Protein AF-A0A4Q2FPY4-F1 (afdb_monomer)

Secondary structure (DSSP, 8-state):
-----HHHHHHHHHHHHHHHTT-HHHHHHHHHHHHHHHHHHHHHTT---TT--SSS---HHHHS----SHHHHHHHHHHHHHHHHHHHHHS-HHHHHHHHHHHTT---HHHHHHHHT--HHHHHHHH--

Foldseek 3Di:
DDDDDPVVVVLVVQLVVCVVVVVVVSNVCSVCVVVVVVVVVCVVVVHDDQQDDDPPDGGVVVVDDDLPDPVSVVVVVVVVVVVVVCCVVPPDPLLNVVVCCCPVVVDDPVVSCVVVVDDPVVVVVSPPD

Structure (mmCIF, N/CA/C/O backbone):
data_AF-A0A4Q2FPY4-F1
#
_entry.id   AF-A0A4Q2FPY4-F1
#
loop_
_atom_site.group_PDB
_atom_site.id
_atom_site.type_symbol
_atom_site.label_atom_id
_atom_site.label_alt_id
_atom_site.label_comp_id
_atom_site.label_asym_id
_atom_site.label_entity_id
_atom_site.label_seq_id
_atom_site.pdbx_PDB_ins_code
_atom_site.Cartn_x
_atom_site.Cartn_y
_atom_site.Cartn_z
_atom_site.occupancy
_atom_site.B_iso_or_equiv
_atom_site.auth_seq_id
_atom_site.auth_comp_id
_atom_site.auth_asym_id
_atom_site.auth_atom_id
_atom_site.pdbx_PDB_model_num
ATOM 1 N N . MET A 1 1 ? -5.198 -17.213 -25.678 1.00 50.22 1 MET A N 1
ATOM 2 C CA . MET A 1 1 ? -4.475 -16.210 -26.485 1.00 50.22 1 MET A CA 1
ATOM 3 C C . MET A 1 1 ? -4.504 -14.929 -25.673 1.00 50.22 1 MET A C 1
ATOM 5 O O . MET A 1 1 ? -5.589 -14.557 -25.251 1.00 50.22 1 MET A O 1
ATOM 9 N N . VAL A 1 2 ? -3.352 -14.370 -25.296 1.00 57.31 2 VAL A N 1
ATOM 10 C CA . VAL A 1 2 ? -3.319 -13.138 -24.487 1.00 57.31 2 VAL A CA 1
ATOM 11 C C . VAL A 1 2 ? -3.654 -11.978 -25.416 1.00 57.31 2 VAL A C 1
ATOM 13 O O . VAL A 1 2 ? -2.950 -11.776 -26.403 1.00 57.31 2 VAL A O 1
ATOM 16 N N . ASP A 1 3 ? -4.742 -11.263 -25.137 1.00 78.56 3 ASP A N 1
ATOM 17 C CA . ASP A 1 3 ? -5.094 -10.065 -25.896 1.00 78.56 3 ASP A CA 1
ATOM 18 C C . ASP A 1 3 ? -4.091 -8.955 -25.582 1.00 78.56 3 ASP A C 1
ATOM 20 O O . ASP A 1 3 ? -4.009 -8.463 -24.455 1.00 78.56 3 ASP A O 1
ATOM 24 N N . LEU A 1 4 ? -3.314 -8.575 -26.597 1.00 77.69 4 LEU A N 1
ATOM 25 C CA . LEU A 1 4 ? -2.364 -7.474 -26.507 1.00 77.69 4 LEU A CA 1
ATOM 26 C C . LEU A 1 4 ? -3.108 -6.144 -26.385 1.00 77.69 4 LEU A C 1
ATOM 28 O O . LEU A 1 4 ? -4.078 -5.872 -27.099 1.00 77.69 4 LEU A O 1
ATOM 32 N N . THR A 1 5 ? -2.602 -5.265 -25.529 1.00 88.50 5 THR A N 1
ATOM 33 C CA . THR A 1 5 ? -3.082 -3.886 -25.447 1.00 88.50 5 THR A CA 1
ATOM 34 C C . THR A 1 5 ? -2.790 -3.128 -26.747 1.00 88.50 5 THR A C 1
ATOM 36 O O . THR A 1 5 ? -1.860 -3.444 -27.491 1.00 88.50 5 THR A O 1
ATOM 39 N N . LYS A 1 6 ? -3.532 -2.040 -27.007 1.00 90.94 6 LYS A N 1
ATOM 40 C CA . LYS A 1 6 ? -3.310 -1.178 -28.190 1.00 90.94 6 LYS A CA 1
ATOM 41 C C . LYS A 1 6 ? -1.865 -0.673 -28.321 1.00 90.94 6 LYS A C 1
ATOM 43 O O . LYS A 1 6 ? -1.420 -0.372 -29.424 1.00 90.94 6 LYS A O 1
ATOM 48 N N . VAL A 1 7 ? -1.152 -0.521 -27.203 1.00 86.50 7 VAL A N 1
ATOM 49 C CA . VAL A 1 7 ? 0.248 -0.068 -27.183 1.00 86.50 7 VAL A CA 1
ATOM 50 C C . VAL A 1 7 ? 1.189 -1.197 -27.598 1.00 86.50 7 VAL A C 1
ATOM 52 O O . VAL A 1 7 ? 2.096 -0.965 -28.393 1.00 86.50 7 VAL A O 1
ATOM 55 N N . GLU A 1 8 ? 0.948 -2.415 -27.118 1.00 90.56 8 GLU A N 1
ATOM 56 C CA . GLU A 1 8 ? 1.747 -3.593 -27.469 1.00 90.56 8 GLU A CA 1
ATOM 57 C C . GLU A 1 8 ? 1.570 -3.981 -28.937 1.00 90.56 8 GLU A C 1
ATOM 59 O O . GLU A 1 8 ? 2.562 -4.240 -29.610 1.00 90.56 8 GLU A O 1
ATOM 64 N N . GLN A 1 9 ? 0.346 -3.908 -29.470 1.00 93.44 9 GLN A N 1
ATOM 65 C CA . GLN A 1 9 ? 0.072 -4.162 -30.891 1.00 93.44 9 GLN A CA 1
ATOM 66 C C . GLN A 1 9 ? 0.878 -3.228 -31.809 1.00 93.44 9 GLN A C 1
ATOM 68 O O . GLN A 1 9 ? 1.564 -3.679 -32.721 1.00 93.44 9 GLN A O 1
ATOM 73 N N . ARG A 1 10 ? 0.871 -1.918 -31.524 1.00 93.56 10 ARG A N 1
ATOM 74 C CA . ARG A 1 10 ? 1.645 -0.931 -32.299 1.00 93.56 10 ARG A CA 1
ATOM 75 C C . ARG A 1 10 ? 3.151 -1.151 -32.198 1.00 93.56 10 ARG A C 1
ATOM 77 O O . ARG A 1 10 ? 3.874 -0.874 -33.153 1.00 93.56 10 ARG A O 1
ATOM 84 N N . ARG A 1 11 ? 3.632 -1.603 -31.036 1.00 94.44 11 ARG A N 1
ATOM 85 C CA . ARG A 1 11 ? 5.048 -1.920 -30.830 1.00 94.44 11 ARG A CA 1
ATOM 86 C C . ARG A 1 11 ? 5.457 -3.120 -31.679 1.00 94.44 11 ARG A C 1
ATOM 88 O O . ARG A 1 11 ? 6.477 -3.042 -32.351 1.00 94.44 11 ARG A O 1
ATOM 95 N N . GLU A 1 12 ? 4.632 -4.161 -31.712 1.00 94.62 12 GLU A N 1
ATOM 96 C CA . GLU A 1 12 ? 4.868 -5.359 -32.522 1.00 94.62 12 GLU A CA 1
ATOM 97 C C . GLU A 1 12 ? 4.906 -5.033 -34.022 1.00 94.62 12 GLU A C 1
ATOM 99 O O . GLU A 1 12 ? 5.819 -5.434 -34.743 1.00 94.62 12 GLU A O 1
ATOM 104 N N . GLU A 1 13 ? 3.967 -4.212 -34.499 1.00 95.50 13 GLU A N 1
ATOM 105 C CA . GLU A 1 13 ? 3.967 -3.712 -35.879 1.00 95.50 13 GLU A CA 1
ATOM 106 C C . GLU A 1 13 ? 5.232 -2.904 -36.210 1.00 95.50 13 GLU A C 1
ATOM 108 O O . GLU A 1 13 ? 5.773 -3.013 -37.313 1.00 95.50 13 GLU A O 1
ATOM 113 N N . ALA A 1 14 ? 5.714 -2.087 -35.270 1.00 94.88 14 ALA A N 1
ATOM 114 C CA . ALA A 1 14 ? 6.923 -1.290 -35.448 1.00 94.88 14 ALA A CA 1
ATOM 115 C C . ALA A 1 14 ? 8.198 -2.150 -35.446 1.00 94.88 14 ALA A C 1
ATOM 117 O O . ALA A 1 14 ? 9.098 -1.879 -36.240 1.00 94.88 14 ALA A O 1
ATOM 118 N N . ILE A 1 15 ? 8.256 -3.196 -34.614 1.00 95.75 15 ILE A N 1
ATOM 119 C CA . ILE A 1 15 ? 9.356 -4.172 -34.604 1.00 95.75 15 ILE A CA 1
ATOM 120 C C . ILE A 1 15 ? 9.412 -4.887 -35.953 1.00 95.75 15 ILE A C 1
ATOM 122 O O . ILE A 1 15 ? 10.460 -4.894 -36.592 1.00 95.75 15 ILE A O 1
ATOM 126 N N . ASN A 1 16 ? 8.278 -5.399 -36.439 1.00 96.12 16 ASN A N 1
ATOM 127 C CA . ASN A 1 16 ? 8.214 -6.088 -37.729 1.00 96.12 16 ASN A CA 1
ATOM 128 C C . ASN A 1 16 ? 8.677 -5.194 -38.888 1.00 96.12 16 ASN A C 1
ATOM 130 O O . ASN A 1 16 ? 9.449 -5.631 -39.740 1.00 96.12 16 ASN A O 1
ATOM 134 N N . LYS A 1 17 ? 8.272 -3.918 -38.902 1.00 96.44 17 LYS A N 1
ATOM 135 C CA . LYS A 1 17 ? 8.752 -2.948 -39.901 1.00 96.44 17 LYS A CA 1
ATOM 136 C C . LYS A 1 17 ? 10.261 -2.709 -39.808 1.00 96.44 17 LYS A C 1
ATOM 138 O O . LYS A 1 17 ? 10.912 -2.658 -40.845 1.00 96.44 17 LYS A O 1
ATOM 143 N N . ALA A 1 18 ? 10.806 -2.590 -38.598 1.00 95.31 18 ALA A N 1
ATOM 144 C CA . ALA A 1 18 ? 12.232 -2.361 -38.376 1.00 95.31 18 ALA A CA 1
ATOM 145 C C . ALA A 1 18 ? 13.094 -3.572 -38.772 1.00 95.31 18 ALA A C 1
ATOM 147 O O . ALA A 1 18 ? 14.152 -3.402 -39.375 1.00 95.31 18 ALA A O 1
ATOM 148 N N . VAL A 1 19 ? 12.612 -4.794 -38.514 1.00 96.06 19 VAL A N 1
ATOM 149 C CA . VAL A 1 19 ? 13.250 -6.035 -38.986 1.00 96.06 19 VAL A CA 1
ATOM 150 C C . VAL A 1 19 ? 13.296 -6.064 -40.514 1.00 96.06 19 VAL A C 1
ATOM 152 O O . VAL A 1 19 ? 14.348 -6.330 -41.090 1.00 96.06 19 VAL A O 1
ATOM 155 N N . LEU A 1 20 ? 12.183 -5.730 -41.179 1.00 96.50 20 LEU A N 1
ATOM 156 C CA . LEU A 1 20 ? 12.110 -5.692 -42.644 1.00 96.50 20 LEU A CA 1
ATOM 157 C C . LEU A 1 20 ? 13.031 -4.631 -43.264 1.00 96.50 20 LEU A C 1
ATOM 159 O O . LEU A 1 20 ? 13.539 -4.839 -44.363 1.00 96.50 20 LEU A O 1
ATOM 163 N N . SER A 1 21 ? 13.261 -3.510 -42.577 1.00 94.69 21 SER A N 1
ATOM 164 C CA . SER A 1 21 ? 14.181 -2.459 -43.027 1.00 94.69 21 SER A CA 1
ATOM 165 C C . SER A 1 21 ? 15.634 -2.668 -42.584 1.00 94.69 21 SER A C 1
ATOM 167 O O . SER A 1 21 ? 16.478 -1.836 -42.906 1.00 94.69 21 SER A O 1
ATOM 169 N N . GLY A 1 22 ? 15.939 -3.738 -41.837 1.00 95.56 22 GLY A N 1
ATOM 170 C CA . GLY A 1 22 ? 17.276 -4.010 -41.293 1.00 95.56 22 GLY A CA 1
ATOM 171 C C . GLY A 1 22 ? 17.736 -3.030 -40.203 1.00 95.56 22 GLY A C 1
ATOM 172 O O . GLY A 1 22 ? 18.928 -2.960 -39.906 1.00 95.56 22 GLY A O 1
ATOM 173 N N . ASP A 1 23 ? 16.814 -2.269 -39.608 1.00 96.38 23 ASP A N 1
ATOM 174 C CA . ASP A 1 23 ? 17.114 -1.273 -38.574 1.00 96.38 23 ASP A CA 1
ATOM 175 C C . ASP A 1 23 ? 17.146 -1.931 -37.187 1.00 96.38 23 ASP A C 1
ATOM 177 O O . ASP A 1 23 ? 16.208 -1.853 -36.387 1.00 96.38 23 ASP A O 1
ATOM 181 N N . TRP A 1 24 ? 18.251 -2.618 -36.907 1.00 96.19 24 TRP A N 1
ATOM 182 C CA . TRP A 1 24 ? 18.448 -3.342 -35.651 1.00 96.19 24 TRP A CA 1
ATOM 183 C C . TRP A 1 24 ? 18.516 -2.428 -34.425 1.00 96.19 24 TRP A C 1
ATOM 185 O O . TRP A 1 24 ? 18.076 -2.828 -33.348 1.00 96.19 24 TRP A O 1
ATOM 195 N N . ALA A 1 25 ? 18.991 -1.189 -34.584 1.00 95.69 25 ALA A N 1
ATOM 196 C CA . ALA A 1 25 ? 18.990 -0.205 -33.503 1.00 95.69 25 ALA A CA 1
ATOM 197 C C . ALA A 1 25 ? 17.555 0.144 -33.081 1.00 95.69 25 ALA A C 1
ATOM 199 O O . ALA A 1 25 ? 17.256 0.288 -31.891 1.00 95.69 25 ALA A O 1
ATOM 200 N N . LYS A 1 26 ? 16.634 0.234 -34.048 1.00 94.94 26 LYS A N 1
ATOM 201 C CA . LYS A 1 26 ? 15.219 0.455 -33.757 1.00 94.94 26 LYS A CA 1
ATOM 202 C C . LYS A 1 26 ? 14.551 -0.758 -33.115 1.00 94.94 26 LYS A C 1
ATOM 204 O O . LYS A 1 26 ? 13.728 -0.565 -32.218 1.00 94.94 26 LYS A O 1
ATOM 209 N N . VAL A 1 27 ? 14.900 -1.972 -33.542 1.00 95.31 27 VAL A N 1
ATOM 210 C CA . VAL A 1 27 ? 14.411 -3.216 -32.921 1.00 95.31 27 VAL A CA 1
ATOM 211 C C . VAL A 1 27 ? 14.818 -3.278 -31.448 1.00 95.31 27 VAL A C 1
ATOM 213 O O . VAL A 1 27 ? 13.949 -3.449 -30.596 1.00 95.31 27 VAL A O 1
ATOM 216 N N . ASP A 1 28 ? 16.098 -3.057 -31.140 1.00 95.81 28 ASP A N 1
ATOM 217 C CA . ASP A 1 28 ? 16.615 -3.074 -29.765 1.00 95.81 28 ASP A CA 1
ATOM 218 C C . ASP A 1 28 ? 15.901 -2.050 -28.865 1.00 95.81 28 ASP A C 1
ATOM 220 O O . ASP A 1 28 ? 15.395 -2.383 -27.792 1.00 95.81 28 ASP A O 1
ATOM 224 N N . ASN A 1 29 ? 15.731 -0.816 -29.350 1.00 95.56 29 ASN A N 1
ATOM 225 C CA . ASN A 1 29 ? 15.007 0.225 -28.618 1.00 95.56 29 ASN A CA 1
ATOM 226 C C . ASN A 1 29 ? 13.549 -0.178 -28.321 1.00 95.56 29 ASN A C 1
ATOM 228 O O . ASN A 1 29 ? 13.071 -0.039 -27.194 1.00 95.56 29 ASN A O 1
ATOM 232 N N . LEU A 1 30 ? 12.834 -0.714 -29.316 1.00 95.62 30 LEU A N 1
ATOM 233 C CA . LEU A 1 30 ? 11.441 -1.136 -29.143 1.00 95.62 30 LEU A CA 1
ATOM 234 C C . LEU A 1 30 ? 11.311 -2.311 -28.165 1.00 95.62 30 LEU A C 1
ATOM 236 O O . LEU A 1 30 ? 10.350 -2.343 -27.396 1.00 95.62 30 LEU A O 1
ATOM 240 N N . LEU A 1 31 ? 12.274 -3.236 -28.146 1.00 95.12 31 LEU A N 1
ATOM 241 C CA . LEU A 1 31 ? 12.306 -4.338 -27.181 1.00 95.12 31 LEU A CA 1
ATOM 242 C C . LEU A 1 31 ? 12.582 -3.852 -25.750 1.00 95.12 31 LEU A C 1
ATOM 244 O O . LEU A 1 31 ? 11.967 -4.358 -24.811 1.00 95.12 31 LEU A O 1
ATOM 248 N N . ASN A 1 32 ? 13.421 -2.826 -25.582 1.00 94.44 32 ASN A N 1
ATOM 249 C CA . ASN A 1 32 ? 13.758 -2.240 -24.277 1.00 94.44 32 ASN A CA 1
ATOM 250 C C . ASN A 1 32 ? 12.700 -1.253 -23.743 1.00 94.44 32 ASN A C 1
ATOM 252 O O . ASN A 1 32 ? 12.622 -0.989 -22.540 1.00 94.44 32 ASN A O 1
ATOM 256 N N . GLN A 1 33 ? 11.824 -0.744 -24.611 1.00 91.00 33 GLN A N 1
ATOM 257 C CA . GLN A 1 33 ? 10.803 0.250 -24.277 1.00 91.00 33 GLN A CA 1
ATOM 258 C C . GLN A 1 33 ? 9.910 -0.075 -23.052 1.00 91.00 33 GLN A C 1
ATOM 260 O O . GLN A 1 33 ? 9.670 0.838 -22.254 1.00 91.00 33 GLN A O 1
ATOM 265 N N . PRO A 1 34 ? 9.365 -1.300 -22.855 1.00 89.38 34 PRO A N 1
ATOM 266 C CA . PRO A 1 34 ? 8.553 -1.590 -21.669 1.00 89.38 34 PRO A CA 1
ATOM 267 C C . PRO A 1 34 ? 9.345 -1.477 -20.359 1.00 89.38 34 PRO A C 1
ATOM 269 O O . PRO A 1 34 ? 8.812 -0.935 -19.390 1.00 89.38 34 PRO A O 1
ATOM 272 N N . TYR A 1 35 ? 10.609 -1.905 -20.350 1.00 86.00 35 TYR A N 1
ATOM 273 C CA . TYR A 1 35 ? 11.501 -1.774 -19.197 1.00 86.00 35 TYR A CA 1
ATOM 274 C C . TYR A 1 35 ? 11.850 -0.306 -18.912 1.00 86.00 35 TYR A C 1
ATOM 276 O O . TYR A 1 35 ? 11.705 0.175 -17.790 1.00 86.00 35 TYR A O 1
ATOM 284 N N . GLU A 1 36 ? 12.210 0.475 -19.934 1.00 86.81 36 GLU A N 1
ATOM 285 C CA . GLU A 1 36 ? 12.468 1.907 -19.734 1.00 86.81 36 GLU A CA 1
ATOM 286 C C . GLU A 1 36 ? 11.245 2.650 -19.180 1.00 86.81 36 GLU A C 1
ATOM 288 O O . GLU A 1 36 ? 11.365 3.552 -18.344 1.00 86.81 36 GLU A O 1
ATOM 293 N N . ASN A 1 37 ? 10.051 2.272 -19.639 1.00 85.38 37 ASN A N 1
ATOM 294 C CA . ASN A 1 37 ? 8.805 2.863 -19.175 1.00 85.38 37 ASN A CA 1
ATOM 295 C C . ASN A 1 37 ? 8.481 2.490 -17.724 1.00 85.38 37 ASN A C 1
ATOM 297 O O . ASN A 1 37 ? 7.962 3.350 -17.009 1.00 85.38 37 ASN A O 1
ATOM 301 N N . SER A 1 38 ? 8.797 1.273 -17.261 1.00 78.88 38 SER A N 1
ATOM 302 C CA . SER A 1 38 ? 8.666 0.941 -15.835 1.00 78.88 38 SER A CA 1
ATOM 303 C C . SER A 1 38 ? 9.632 1.776 -14.996 1.00 78.88 38 SER A C 1
ATOM 305 O O . SER A 1 38 ? 9.192 2.453 -14.071 1.00 78.88 38 SER A O 1
ATOM 307 N N . CYS A 1 39 ? 10.898 1.893 -15.409 1.00 75.56 39 CYS A N 1
ATOM 308 C CA . CYS A 1 39 ? 11.881 2.732 -14.712 1.00 75.56 39 CYS A CA 1
ATOM 309 C C . CYS A 1 39 ? 11.513 4.230 -14.700 1.00 75.56 39 CYS A C 1
ATOM 311 O O . CYS A 1 39 ? 11.915 4.974 -13.800 1.00 75.56 39 CYS A O 1
ATOM 313 N N . ARG A 1 40 ? 10.788 4.728 -15.714 1.00 74.25 40 ARG A N 1
ATOM 314 C CA . ARG A 1 40 ? 10.240 6.100 -15.709 1.00 74.25 40 ARG A CA 1
ATOM 315 C C . ARG A 1 40 ? 9.064 6.242 -14.744 1.00 74.25 40 ARG A C 1
ATOM 317 O O . ARG A 1 40 ? 8.977 7.265 -14.068 1.00 74.25 40 ARG A O 1
ATOM 324 N N . LYS A 1 41 ? 8.175 5.246 -14.669 1.00 68.81 41 LYS A N 1
ATOM 325 C CA . LYS A 1 41 ? 7.046 5.259 -13.727 1.00 68.81 41 LYS A CA 1
ATOM 326 C C . LYS A 1 41 ? 7.532 5.276 -12.284 1.00 68.81 41 LYS A C 1
ATOM 328 O O . LYS A 1 41 ? 7.069 6.123 -11.527 1.00 68.81 41 LYS A O 1
ATOM 333 N N . ASP A 1 42 ? 8.520 4.459 -11.938 1.00 63.59 42 ASP A N 1
ATOM 334 C CA . ASP A 1 42 ? 9.082 4.436 -10.581 1.00 63.59 42 ASP A CA 1
ATOM 335 C C . ASP A 1 42 ? 9.622 5.814 -10.174 1.00 63.59 42 ASP A C 1
ATOM 337 O O . ASP A 1 42 ? 9.300 6.328 -9.102 1.00 63.59 42 ASP A O 1
ATOM 341 N N . ARG A 1 43 ? 10.320 6.496 -11.093 1.00 61.31 43 ARG A N 1
ATOM 342 C CA . ARG A 1 43 ? 10.769 7.884 -10.899 1.00 61.31 43 ARG A CA 1
ATOM 343 C C . ARG A 1 43 ? 9.620 8.882 -10.739 1.00 61.31 43 ARG A C 1
ATOM 345 O O . ARG A 1 43 ? 9.730 9.784 -9.916 1.00 61.31 43 ARG A O 1
ATOM 352 N N . SER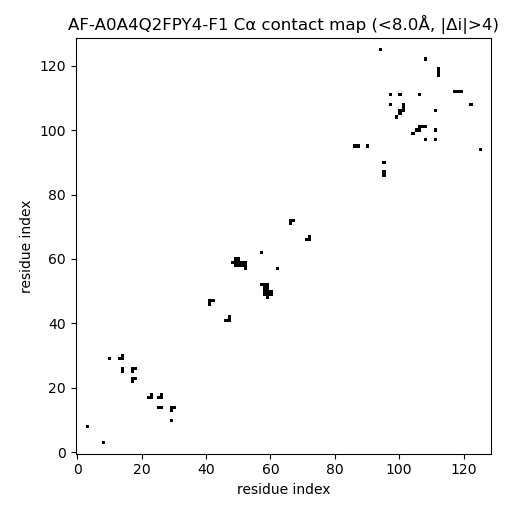 A 1 44 ? 8.521 8.736 -11.486 1.00 67.88 44 SER A N 1
ATOM 353 C CA . SER A 1 44 ? 7.351 9.625 -11.361 1.00 67.88 44 SER A CA 1
ATOM 354 C C . SER A 1 44 ? 6.642 9.513 -10.008 1.00 67.88 44 SER A C 1
ATOM 356 O O . SER A 1 44 ? 6.053 10.485 -9.545 1.00 67.88 44 SER A O 1
ATOM 358 N N . TYR A 1 45 ? 6.751 8.354 -9.354 1.00 68.25 45 TYR A N 1
ATOM 359 C CA . TYR A 1 45 ? 6.244 8.121 -8.002 1.00 68.25 45 TYR A CA 1
ATOM 360 C C . TYR A 1 45 ? 7.284 8.423 -6.910 1.00 68.25 45 TYR A C 1
ATOM 362 O O . TYR A 1 45 ? 7.020 8.173 -5.737 1.00 68.25 45 TYR A O 1
ATOM 370 N N . GLY A 1 46 ? 8.462 8.949 -7.273 1.00 69.31 46 GLY A N 1
ATOM 371 C CA . GLY A 1 46 ? 9.551 9.211 -6.328 1.00 69.31 46 GLY A CA 1
ATOM 372 C C . GLY A 1 46 ? 10.105 7.945 -5.670 1.00 69.31 46 GLY A C 1
ATOM 373 O O . GLY A 1 46 ? 10.686 8.025 -4.589 1.00 69.31 46 GLY A O 1
ATOM 374 N N . LEU A 1 47 ? 9.906 6.776 -6.287 1.00 72.75 47 LEU A N 1
ATOM 375 C CA . LEU A 1 47 ? 10.352 5.506 -5.731 1.00 72.75 47 LEU A CA 1
ATOM 376 C C . LEU A 1 47 ? 11.864 5.368 -5.901 1.00 72.75 47 LEU A C 1
ATOM 378 O O . LEU A 1 47 ? 12.432 5.647 -6.960 1.00 72.75 47 LEU A O 1
ATOM 382 N N . ARG A 1 48 ? 12.512 4.925 -4.826 1.00 74.94 48 ARG A N 1
ATOM 383 C CA . ARG A 1 48 ? 13.948 4.681 -4.742 1.00 74.94 48 ARG A CA 1
ATOM 384 C C . ARG A 1 48 ? 14.178 3.176 -4.619 1.00 74.94 48 ARG A C 1
ATOM 386 O O . ARG A 1 48 ? 13.433 2.504 -3.912 1.00 74.94 48 ARG A O 1
ATOM 393 N N . SER A 1 49 ? 15.189 2.652 -5.316 1.00 76.31 49 SER A N 1
ATOM 394 C CA . SER A 1 49 ? 15.530 1.227 -5.225 1.00 76.31 49 SER A CA 1
ATOM 395 C C . SER A 1 49 ? 15.889 0.853 -3.784 1.00 76.31 49 SER A C 1
ATOM 397 O O . SER A 1 49 ? 16.615 1.591 -3.116 1.00 76.31 49 SER A O 1
ATOM 399 N N . LEU A 1 50 ? 15.422 -0.303 -3.316 1.00 79.50 50 LEU A N 1
ATOM 400 C CA . LEU A 1 50 ? 15.780 -0.835 -1.998 1.00 79.50 50 LEU A CA 1
ATOM 401 C C . LEU A 1 50 ? 17.265 -1.221 -1.910 1.00 79.50 50 LEU A C 1
ATOM 403 O O . LEU A 1 50 ? 17.848 -1.155 -0.834 1.00 79.50 50 LEU A O 1
ATOM 407 N N . ASP A 1 51 ? 17.901 -1.489 -3.050 1.00 78.88 51 ASP A N 1
ATOM 408 C CA . ASP A 1 51 ? 19.341 -1.757 -3.135 1.00 78.88 51 ASP A CA 1
ATOM 409 C C . ASP A 1 51 ? 20.184 -0.472 -3.163 1.00 78.88 51 ASP A C 1
ATOM 411 O O . ASP A 1 51 ? 21.409 -0.518 -3.244 1.00 78.88 51 ASP A O 1
ATOM 415 N N . SER A 1 52 ? 19.555 0.709 -3.151 1.00 79.44 52 SER A N 1
ATOM 416 C CA . SER A 1 52 ? 20.297 1.964 -3.293 1.00 79.44 52 SER A CA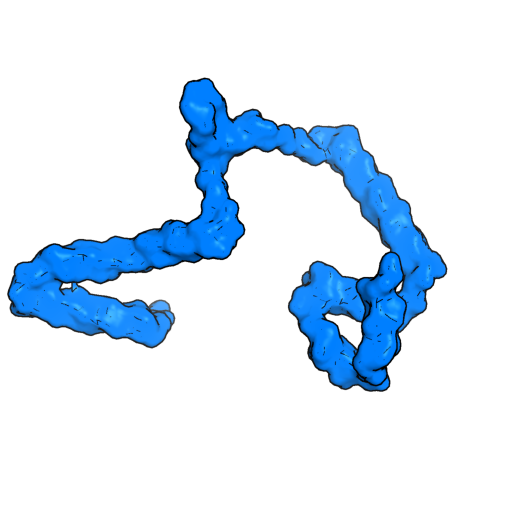 1
ATOM 417 C C . SER A 1 52 ? 20.857 2.474 -1.963 1.00 79.44 52 SER A C 1
ATOM 419 O O . SER A 1 52 ? 20.191 3.202 -1.226 1.00 79.44 52 SER A O 1
ATOM 421 N N . GLY A 1 53 ? 22.125 2.170 -1.700 1.00 71.31 53 GLY A N 1
ATOM 422 C CA . GLY A 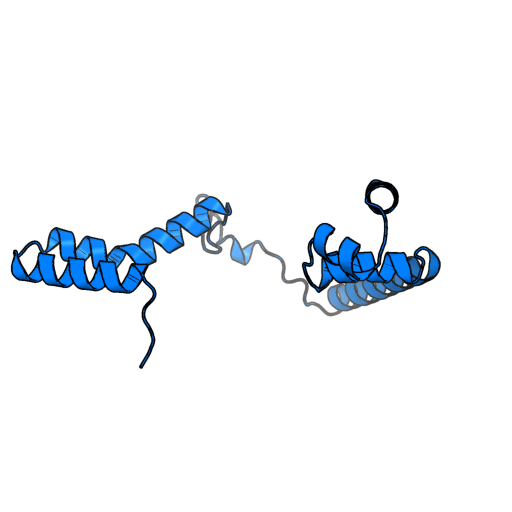1 53 ? 22.940 2.880 -0.709 1.00 71.31 53 GLY A CA 1
ATOM 423 C C . GLY A 1 53 ? 23.342 4.282 -1.193 1.00 71.31 53 GLY A C 1
ATOM 424 O O . GLY A 1 53 ? 23.235 4.611 -2.378 1.00 71.31 53 GLY A O 1
ATOM 425 N N . SER A 1 54 ? 23.778 5.153 -0.285 1.00 65.44 54 SER A N 1
ATOM 426 C CA . SER A 1 54 ? 24.465 6.410 -0.625 1.00 65.44 54 SER A CA 1
ATOM 427 C C . SER A 1 54 ? 25.938 6.333 -0.218 1.00 65.44 54 SER A C 1
ATOM 429 O O . SER A 1 54 ? 26.248 6.399 0.969 1.00 65.44 54 SER A O 1
ATOM 431 N N . GLY A 1 55 ? 26.853 6.214 -1.184 1.00 69.75 55 GLY A N 1
ATOM 432 C CA . GLY A 1 55 ? 28.280 6.002 -0.896 1.00 69.75 55 GLY A CA 1
ATOM 433 C C . GLY A 1 55 ? 28.545 4.589 -0.365 1.00 69.75 55 GLY A C 1
ATOM 434 O O . GLY A 1 55 ? 27.923 3.648 -0.845 1.00 69.75 55 GLY A O 1
ATOM 435 N N . ASP A 1 56 ? 29.405 4.453 0.646 1.00 66.06 56 ASP A N 1
ATOM 436 C CA . ASP A 1 56 ? 29.750 3.172 1.297 1.00 66.06 56 ASP A CA 1
ATOM 437 C C . ASP A 1 56 ? 28.692 2.693 2.317 1.00 66.06 56 ASP A C 1
ATOM 439 O O . ASP A 1 56 ? 29.014 1.979 3.265 1.00 66.06 56 ASP A O 1
ATOM 443 N N . THR A 1 57 ? 27.436 3.131 2.189 1.00 67.38 57 THR A N 1
ATOM 444 C CA . THR A 1 57 ? 26.362 2.699 3.100 1.00 67.38 57 THR A CA 1
ATOM 445 C C . THR A 1 57 ? 25.667 1.451 2.585 1.00 67.38 57 THR A C 1
ATOM 447 O O . THR A 1 57 ? 25.477 1.293 1.377 1.00 67.38 57 THR A O 1
ATOM 450 N N . ASP A 1 58 ? 25.265 0.600 3.529 1.00 74.12 58 ASP A N 1
ATOM 451 C CA . ASP A 1 58 ? 24.476 -0.599 3.271 1.00 74.12 58 ASP A CA 1
ATOM 452 C C . ASP A 1 58 ? 23.211 -0.275 2.447 1.00 74.12 58 ASP A C 1
ATOM 454 O O . ASP A 1 58 ? 22.703 0.858 2.497 1.00 74.12 58 ASP A O 1
ATOM 458 N N . PRO A 1 59 ? 22.697 -1.245 1.667 1.00 83.25 59 PRO A N 1
ATOM 459 C CA . PRO A 1 59 ? 21.428 -1.128 0.961 1.00 83.25 59 PRO A CA 1
ATOM 460 C C . PRO A 1 59 ? 20.337 -0.478 1.817 1.00 83.25 59 PRO A C 1
ATOM 462 O O . PRO A 1 59 ? 20.203 -0.763 3.006 1.00 83.25 59 PRO A O 1
ATOM 465 N N . LEU A 1 60 ? 19.497 0.364 1.200 1.00 81.81 60 LEU A N 1
ATOM 466 C CA . LEU A 1 60 ? 18.363 0.994 1.885 1.00 81.81 60 LEU A CA 1
ATOM 467 C C . LEU A 1 60 ? 17.507 -0.047 2.622 1.00 81.81 60 LEU A C 1
ATOM 469 O O . LEU A 1 60 ? 17.036 0.230 3.723 1.00 81.81 60 LEU A O 1
ATOM 473 N N . LEU A 1 61 ? 17.343 -1.240 2.044 1.00 83.81 61 LEU A N 1
ATOM 474 C CA . LEU A 1 61 ? 16.629 -2.355 2.660 1.00 83.81 61 LEU A CA 1
ATOM 475 C C . LEU A 1 61 ? 17.158 -2.712 4.052 1.00 83.81 61 LEU A C 1
ATOM 477 O O . LEU A 1 61 ? 16.361 -2.908 4.965 1.00 83.81 61 LEU A O 1
ATOM 481 N N . ASP A 1 62 ? 18.477 -2.734 4.220 1.00 83.00 62 ASP A N 1
ATOM 482 C CA . ASP A 1 62 ? 19.137 -3.167 5.453 1.00 83.00 62 ASP A CA 1
ATOM 483 C C . ASP A 1 62 ? 19.018 -2.118 6.569 1.00 83.00 62 ASP A C 1
ATOM 485 O O . ASP A 1 62 ? 19.163 -2.427 7.751 1.00 83.00 62 ASP A O 1
ATOM 489 N N . THR A 1 63 ? 18.677 -0.874 6.214 1.00 80.44 63 THR A N 1
ATOM 490 C CA . THR A 1 63 ? 18.388 0.199 7.180 1.00 80.44 63 THR A CA 1
ATOM 491 C C . THR A 1 63 ? 16.945 0.184 7.697 1.00 80.44 63 THR A C 1
ATOM 493 O O . THR A 1 63 ? 16.630 0.860 8.680 1.00 80.44 63 THR A O 1
ATOM 496 N N . ILE A 1 64 ? 16.043 -0.563 7.049 1.00 79.94 64 ILE A N 1
ATOM 497 C CA . ILE A 1 64 ? 14.628 -0.619 7.426 1.00 79.94 64 ILE A CA 1
ATOM 498 C C . ILE A 1 64 ? 14.453 -1.661 8.533 1.00 79.94 64 ILE A C 1
ATOM 500 O O . ILE A 1 64 ? 14.603 -2.859 8.315 1.00 79.94 64 ILE A O 1
ATOM 504 N N . ALA A 1 65 ? 14.082 -1.203 9.730 1.00 79.81 65 ALA A N 1
ATOM 505 C CA . ALA A 1 65 ? 13.817 -2.093 10.855 1.00 79.81 65 ALA A CA 1
ATOM 506 C C . ALA A 1 65 ? 12.610 -3.011 10.582 1.00 79.81 65 ALA A C 1
ATOM 508 O O . ALA A 1 65 ? 11.514 -2.538 10.257 1.00 79.81 65 ALA A O 1
ATOM 509 N N . ASP A 1 66 ? 12.787 -4.321 10.781 1.00 80.25 66 ASP A N 1
ATOM 510 C CA . ASP A 1 66 ? 11.675 -5.270 10.754 1.00 80.25 66 ASP A CA 1
ATOM 511 C C . ASP A 1 66 ? 10.861 -5.162 12.051 1.00 80.25 66 ASP A C 1
ATOM 513 O O . ASP A 1 66 ? 11.294 -5.562 13.128 1.00 80.25 66 ASP A O 1
ATOM 517 N N . ASN A 1 67 ? 9.653 -4.614 11.944 1.00 79.69 67 ASN A N 1
ATOM 518 C CA . ASN A 1 67 ? 8.738 -4.385 13.065 1.00 79.69 67 ASN A CA 1
ATOM 519 C C . ASN A 1 67 ? 7.700 -5.513 13.229 1.00 79.69 67 ASN A C 1
ATOM 521 O O . ASN A 1 67 ? 6.535 -5.267 13.584 1.00 79.69 67 ASN A O 1
ATOM 525 N N . ARG A 1 68 ? 8.110 -6.742 12.900 1.00 84.81 68 ARG A N 1
ATOM 526 C CA . ARG A 1 68 ? 7.339 -7.987 13.053 1.00 84.81 68 ARG A CA 1
ATOM 527 C C . ARG A 1 68 ? 7.675 -8.755 14.332 1.00 84.81 68 ARG A C 1
ATOM 529 O O . ARG A 1 68 ? 7.207 -9.880 14.499 1.00 84.81 68 ARG A O 1
ATOM 536 N N . ASP A 1 69 ? 8.457 -8.176 15.237 1.00 90.88 69 ASP A N 1
ATOM 537 C CA . ASP A 1 69 ? 8.690 -8.762 16.553 1.00 90.88 69 ASP A CA 1
ATOM 538 C C . ASP A 1 69 ? 7.397 -8.802 17.392 1.00 90.88 69 ASP A C 1
ATOM 540 O O . ASP A 1 69 ? 6.428 -8.073 17.153 1.00 90.88 69 ASP A O 1
ATOM 544 N N . ALA A 1 70 ? 7.375 -9.687 18.389 1.00 92.88 70 ALA A N 1
ATOM 545 C CA . ALA A 1 70 ? 6.182 -9.939 19.190 1.00 92.88 70 ALA A CA 1
ATOM 546 C C . ALA A 1 70 ? 5.663 -8.682 19.911 1.00 92.88 70 ALA A C 1
ATOM 548 O O . ALA A 1 70 ? 4.447 -8.509 20.015 1.00 92.88 70 ALA A O 1
ATOM 549 N N . LEU A 1 71 ? 6.556 -7.801 20.378 1.00 94.19 71 LEU A N 1
ATOM 550 C CA . LEU A 1 71 ? 6.175 -6.583 21.088 1.00 94.19 71 LEU A CA 1
ATOM 551 C C . LEU A 1 71 ? 5.555 -5.567 20.123 1.00 94.19 71 LEU A C 1
ATOM 553 O O . LEU A 1 71 ? 4.457 -5.078 20.386 1.00 94.19 71 LEU A O 1
ATOM 557 N N . SER A 1 72 ? 6.187 -5.319 18.972 1.00 92.62 72 SER A N 1
ATOM 558 C CA . SER A 1 72 ? 5.634 -4.440 17.930 1.00 92.62 72 SER A CA 1
ATOM 559 C C . SER A 1 72 ? 4.261 -4.904 17.443 1.00 92.62 72 SER A C 1
ATOM 561 O O . SER A 1 72 ? 3.365 -4.090 17.212 1.00 92.62 72 SER A O 1
ATOM 563 N N . LEU A 1 73 ? 4.058 -6.218 17.306 1.00 93.56 73 LEU A N 1
ATOM 564 C CA . LEU A 1 73 ? 2.760 -6.776 16.925 1.00 93.56 73 LEU A CA 1
ATOM 565 C C . LEU A 1 73 ? 1.693 -6.582 18.010 1.00 93.56 73 LEU A C 1
ATOM 567 O O . LEU A 1 73 ? 0.532 -6.345 17.672 1.00 93.56 73 LEU A O 1
ATOM 571 N N . LEU A 1 74 ? 2.058 -6.686 19.292 1.00 96.25 74 LEU A N 1
ATOM 572 C CA . LEU A 1 74 ? 1.139 -6.427 20.404 1.00 96.25 74 LEU A CA 1
ATOM 573 C C . LEU A 1 74 ? 0.741 -4.951 20.467 1.00 96.25 74 LEU A C 1
ATOM 575 O O . LEU A 1 74 ? -0.453 -4.664 20.514 1.00 96.25 74 LEU A O 1
ATOM 579 N N . ILE A 1 75 ? 1.705 -4.034 20.353 1.00 95.12 75 ILE A N 1
ATOM 580 C CA . ILE A 1 75 ? 1.446 -2.586 20.328 1.00 95.12 75 ILE A CA 1
ATOM 581 C C . ILE A 1 75 ? 0.481 -2.238 19.190 1.00 95.12 75 ILE A C 1
ATOM 583 O O . ILE A 1 75 ? -0.563 -1.637 19.430 1.00 95.12 75 ILE A O 1
ATOM 587 N N . LYS A 1 76 ? 0.746 -2.717 17.966 1.00 94.12 76 LYS A N 1
ATOM 588 C CA . LYS A 1 76 ? -0.150 -2.499 16.815 1.00 94.12 76 LYS A CA 1
ATOM 589 C C . LYS A 1 76 ? -1.571 -3.011 17.072 1.00 94.12 76 LYS A C 1
ATOM 591 O O . LYS A 1 76 ? -2.540 -2.382 16.654 1.00 94.12 76 LYS A O 1
ATOM 596 N N . LYS A 1 77 ? -1.726 -4.159 17.742 1.00 95.94 77 LYS A N 1
ATOM 597 C CA . LYS A 1 77 ? -3.053 -4.701 18.086 1.00 95.94 77 LYS A CA 1
ATOM 598 C C . LYS A 1 77 ? -3.794 -3.808 19.079 1.00 95.94 77 LYS A C 1
ATOM 600 O O . LYS A 1 77 ? -4.992 -3.589 18.901 1.00 95.94 77 LYS A O 1
ATOM 605 N N . GLU A 1 78 ? -3.102 -3.303 20.094 1.00 97.00 78 GLU A N 1
ATOM 606 C CA . GLU A 1 78 ? -3.684 -2.388 21.079 1.00 97.00 78 GLU A CA 1
ATOM 607 C C . GLU A 1 78 ? -4.066 -1.048 20.446 1.00 97.00 78 GLU A C 1
ATOM 609 O O . GLU A 1 78 ? -5.192 -0.586 20.631 1.00 97.00 78 GLU A O 1
ATOM 614 N N . GLU A 1 79 ? -3.197 -0.474 19.612 1.00 96.25 79 GLU A N 1
ATOM 615 C CA . GLU A 1 79 ? -3.482 0.751 18.857 1.00 96.25 79 GLU A CA 1
ATOM 616 C C . GLU A 1 79 ? -4.727 0.595 17.977 1.00 96.25 79 GLU A C 1
ATOM 618 O O . GLU A 1 79 ? -5.629 1.436 18.015 1.00 96.25 79 GLU A O 1
ATOM 623 N N . ILE A 1 80 ? -4.835 -0.516 17.238 1.00 94.88 80 ILE A N 1
ATOM 624 C CA . ILE A 1 80 ? -6.019 -0.824 16.423 1.00 94.88 80 ILE A CA 1
ATOM 625 C C . ILE A 1 80 ? -7.278 -0.903 17.295 1.00 94.88 80 ILE A C 1
ATOM 627 O O . ILE A 1 80 ? -8.327 -0.390 16.899 1.00 94.88 80 ILE A O 1
ATOM 631 N N . ALA A 1 81 ? -7.200 -1.525 18.473 1.00 96.62 81 ALA A N 1
ATOM 632 C CA . ALA A 1 81 ? -8.339 -1.635 19.382 1.00 96.62 81 ALA A CA 1
ATOM 633 C C . ALA A 1 81 ? -8.782 -0.263 19.919 1.00 96.62 81 ALA A C 1
ATOM 635 O O . ALA A 1 81 ? -9.981 0.028 19.937 1.00 96.62 81 ALA A O 1
ATOM 636 N N . ILE A 1 82 ? -7.829 0.595 20.292 1.00 96.50 82 ILE A N 1
ATOM 637 C CA . ILE A 1 82 ? -8.086 1.965 20.755 1.00 96.50 82 ILE A CA 1
ATOM 638 C C . ILE A 1 82 ? -8.736 2.789 19.642 1.00 96.50 82 ILE A C 1
ATOM 640 O O . ILE A 1 82 ? -9.784 3.400 19.859 1.00 96.50 82 ILE A O 1
ATOM 644 N N . ILE A 1 83 ? -8.164 2.764 18.436 1.00 93.56 83 ILE A N 1
ATOM 645 C CA . ILE A 1 83 ? -8.689 3.494 17.275 1.00 93.56 83 ILE A CA 1
ATOM 646 C C . ILE A 1 83 ? -10.096 3.005 16.934 1.00 93.56 83 ILE A C 1
ATOM 648 O O . ILE A 1 83 ? -10.998 3.818 16.735 1.00 93.56 83 ILE A O 1
ATOM 652 N N . LYS A 1 84 ? -10.317 1.686 16.914 1.00 93.00 84 LYS A N 1
ATOM 653 C CA . LYS A 1 84 ? -11.641 1.108 16.664 1.00 93.00 84 LYS A CA 1
ATOM 654 C C . LYS A 1 84 ? -12.660 1.594 17.695 1.00 93.00 84 LYS A C 1
ATOM 656 O O . LYS A 1 84 ? -13.745 2.024 17.312 1.00 93.00 84 LYS A O 1
ATOM 661 N N . ASN A 1 85 ? -12.303 1.578 18.979 1.00 95.38 85 ASN A N 1
ATOM 662 C CA . ASN A 1 85 ? -13.180 2.064 20.042 1.00 95.38 85 ASN A CA 1
ATOM 663 C C . ASN A 1 85 ? -13.497 3.559 19.882 1.00 95.38 85 ASN A C 1
ATOM 665 O O . ASN A 1 85 ? -14.656 3.958 19.990 1.00 95.38 85 ASN A O 1
ATOM 669 N N . ALA A 1 86 ? -12.491 4.379 19.570 1.00 94.50 86 ALA A N 1
ATOM 670 C CA . ALA A 1 86 ? -12.667 5.809 19.338 1.00 94.50 86 ALA A CA 1
ATOM 671 C C . ALA A 1 86 ? -13.592 6.079 18.140 1.00 94.50 86 ALA A C 1
ATOM 673 O O . ALA A 1 86 ? -14.526 6.869 18.258 1.00 94.50 86 ALA A O 1
ATOM 674 N N . ILE A 1 87 ? -13.396 5.372 17.022 1.00 92.12 87 ILE A N 1
ATOM 675 C CA . ILE A 1 87 ? -14.258 5.455 15.834 1.00 92.12 87 ILE A CA 1
ATOM 676 C C . ILE A 1 87 ? -15.703 5.095 16.189 1.00 92.12 87 ILE A C 1
ATOM 678 O O . ILE A 1 87 ? -16.624 5.818 15.821 1.00 92.12 87 ILE A O 1
ATOM 682 N N . GLU A 1 88 ? -15.922 4.000 16.916 1.00 92.25 88 GLU A N 1
ATOM 683 C CA . GLU A 1 88 ? -17.266 3.553 17.299 1.00 92.25 88 GLU A CA 1
ATOM 684 C C . GLU A 1 88 ? -17.974 4.523 18.251 1.00 92.25 88 GLU A C 1
ATOM 686 O O . GLU A 1 88 ? -19.196 4.655 18.178 1.00 92.25 88 GLU A O 1
ATOM 691 N N . ARG A 1 89 ? -17.227 5.212 19.121 1.00 93.19 89 ARG A N 1
ATOM 692 C CA . ARG A 1 89 ? -17.779 6.171 20.089 1.00 93.19 89 ARG A CA 1
ATOM 693 C C . ARG A 1 89 ? -18.013 7.564 19.513 1.00 93.19 89 ARG A C 1
ATOM 695 O O . ARG A 1 89 ? -18.966 8.219 19.922 1.00 93.19 89 ARG A O 1
ATOM 702 N N . LEU A 1 90 ? -17.121 8.036 18.644 1.00 91.25 90 LEU A N 1
ATOM 703 C CA . LEU A 1 90 ? -17.120 9.421 18.164 1.00 91.25 90 LEU A CA 1
ATOM 704 C C . LEU A 1 90 ? -17.906 9.597 16.865 1.00 91.25 90 LEU A C 1
ATOM 706 O O . LEU A 1 90 ? -18.485 10.659 16.649 1.00 91.25 90 LEU A O 1
ATOM 710 N N . LEU A 1 91 ? -17.929 8.582 15.997 1.00 88.19 91 LEU A N 1
ATOM 711 C CA . LEU A 1 91 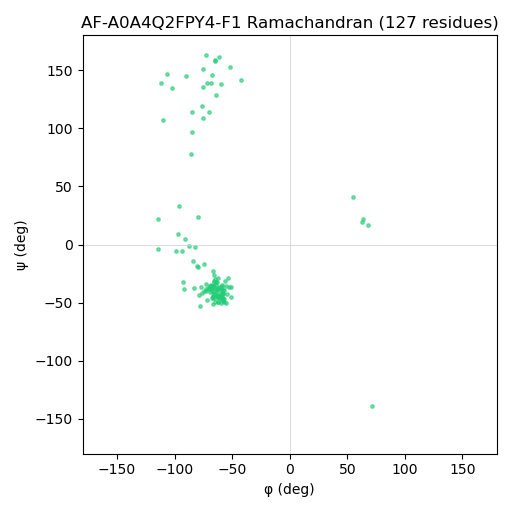? -18.510 8.705 14.664 1.00 88.19 91 LEU A CA 1
ATOM 712 C C . LEU A 1 91 ? -19.893 8.063 14.591 1.00 88.19 91 LEU A C 1
ATOM 714 O O . LEU A 1 91 ? -20.112 6.916 14.994 1.00 88.19 91 LEU A O 1
ATOM 718 N N . SER A 1 92 ? -20.831 8.788 13.979 1.00 88.62 92 SER A N 1
ATOM 719 C CA . SER A 1 92 ? -22.143 8.233 13.651 1.00 88.62 92 SER A CA 1
ATOM 720 C C . SER A 1 92 ? -22.006 7.053 12.676 1.00 88.62 92 SER A C 1
ATOM 722 O O . SER A 1 92 ? -20.996 6.892 11.990 1.00 88.62 92 SER A O 1
ATOM 724 N N . GLU A 1 93 ? -23.027 6.198 12.571 1.00 87.25 93 GLU A N 1
ATOM 725 C CA . GLU A 1 93 ? -23.024 5.099 11.586 1.00 87.25 93 GLU A CA 1
ATOM 726 C C . GLU A 1 93 ? -22.797 5.608 10.151 1.00 87.25 93 GLU A C 1
ATOM 728 O O . GLU A 1 93 ? -22.105 4.975 9.352 1.00 87.25 93 GLU A O 1
ATOM 733 N N . ARG A 1 94 ? -23.340 6.788 9.843 1.00 84.00 94 ARG A N 1
ATOM 734 C CA . ARG A 1 94 ? -23.157 7.460 8.558 1.00 84.00 94 ARG A CA 1
ATOM 735 C C . ARG A 1 94 ? -21.699 7.864 8.339 1.00 84.00 94 ARG A C 1
ATOM 737 O O . ARG A 1 94 ? -21.151 7.548 7.287 1.00 84.00 94 ARG A O 1
ATOM 744 N N . ASP A 1 95 ? -21.071 8.514 9.315 1.00 84.25 95 ASP A N 1
ATOM 745 C CA . ASP A 1 95 ? -19.685 8.979 9.177 1.00 84.25 95 ASP A CA 1
ATOM 746 C C . ASP A 1 95 ? -18.702 7.806 9.129 1.00 84.25 95 ASP A C 1
ATOM 748 O O . ASP A 1 95 ? -17.754 7.826 8.348 1.00 84.25 95 ASP A O 1
ATOM 752 N N . ARG A 1 96 ? -18.983 6.720 9.863 1.00 88.12 96 ARG A N 1
ATOM 753 C CA . ARG A 1 96 ? -18.226 5.462 9.757 1.00 88.12 96 ARG A CA 1
ATO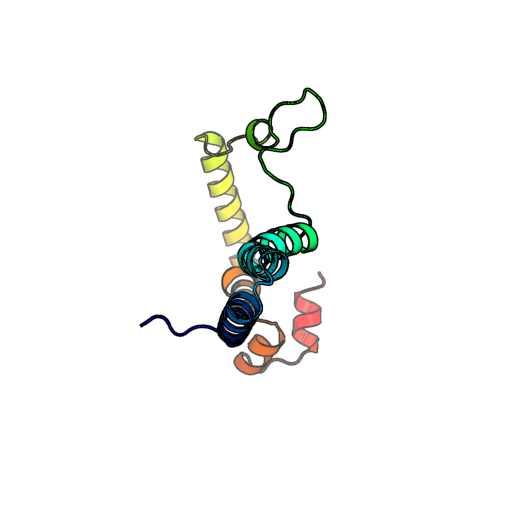M 754 C C . ARG A 1 96 ? -18.289 4.870 8.350 1.00 88.12 96 ARG A C 1
ATOM 756 O O . ARG A 1 96 ? -17.257 4.475 7.816 1.00 88.12 96 ARG A O 1
ATOM 763 N N . LYS A 1 97 ? -19.467 4.849 7.712 1.00 85.81 97 LYS A N 1
ATOM 764 C CA . LYS A 1 97 ? -19.613 4.384 6.316 1.00 85.81 97 LYS A CA 1
ATOM 765 C C . LYS A 1 97 ? -18.808 5.236 5.338 1.00 85.81 97 LYS A C 1
ATOM 767 O O . LYS A 1 97 ? -18.235 4.691 4.398 1.00 85.81 97 LYS A O 1
ATOM 772 N N . ILE A 1 98 ? -18.740 6.548 5.563 1.00 84.44 98 ILE A N 1
ATOM 773 C CA . ILE A 1 98 ? -17.914 7.446 4.748 1.00 84.44 98 ILE A CA 1
ATOM 774 C C . ILE A 1 98 ? -16.430 7.134 4.966 1.00 84.44 98 ILE A C 1
ATOM 776 O O . ILE A 1 98 ? -15.723 6.886 3.992 1.00 84.44 98 ILE A O 1
ATOM 780 N N . LEU A 1 99 ? -15.975 7.076 6.222 1.00 85.81 99 LEU A N 1
ATOM 781 C CA . LEU A 1 99 ? -14.583 6.786 6.573 1.00 85.81 99 LEU A CA 1
ATOM 782 C C . LEU A 1 99 ? -14.111 5.459 5.965 1.00 85.81 99 LEU A C 1
ATOM 784 O O . LEU A 1 99 ? -13.085 5.425 5.290 1.00 85.81 99 LEU A O 1
ATOM 788 N N . TYR A 1 100 ? -14.874 4.378 6.141 1.00 88.19 100 TYR A N 1
ATOM 789 C CA . TYR A 1 100 ? -14.517 3.072 5.584 1.00 88.19 100 TYR A CA 1
ATOM 790 C C . TYR A 1 100 ? -14.563 3.051 4.054 1.00 88.19 100 TYR A C 1
ATOM 792 O O . TYR A 1 100 ? -13.658 2.499 3.433 1.00 88.19 100 TYR A O 1
ATOM 800 N N . GLY A 1 101 ? -15.555 3.698 3.435 1.00 85.81 101 GLY A N 1
ATOM 801 C CA . GLY A 1 101 ? -15.637 3.791 1.977 1.00 85.81 101 GLY A CA 1
ATOM 802 C C . GLY A 1 101 ? -14.438 4.516 1.358 1.00 85.81 101 GLY A C 1
ATOM 803 O O . GLY A 1 101 ? -13.955 4.122 0.299 1.00 85.81 101 GLY A O 1
ATOM 804 N N . VAL A 1 102 ? -13.918 5.547 2.023 1.00 84.94 102 VAL A N 1
ATOM 805 C CA . VAL A 1 102 ? -12.733 6.275 1.546 1.00 84.94 102 VAL A CA 1
ATOM 806 C C . VAL A 1 102 ? -11.452 5.495 1.834 1.00 84.94 102 VAL A C 1
ATOM 808 O O . VAL A 1 102 ? -10.658 5.272 0.924 1.00 84.94 102 VAL A O 1
ATOM 811 N N . VAL A 1 103 ? -11.247 5.081 3.087 1.00 84.56 103 VAL A N 1
ATOM 812 C CA . VAL A 1 103 ? -9.962 4.537 3.554 1.00 84.56 103 VAL A CA 1
ATOM 813 C C . VAL A 1 103 ? -9.757 3.086 3.125 1.00 84.56 103 VAL A C 1
ATOM 815 O O . VAL A 1 103 ? -8.662 2.733 2.699 1.00 84.56 103 VAL A O 1
ATOM 818 N N . LEU A 1 104 ? -10.784 2.237 3.231 1.00 84.19 104 LEU A N 1
ATOM 819 C CA . LEU A 1 104 ? -10.659 0.804 2.934 1.00 84.19 104 LEU A CA 1
ATOM 820 C C . LEU A 1 104 ? -10.992 0.485 1.477 1.00 84.19 104 LEU A C 1
ATOM 822 O O . LEU A 1 104 ? -10.345 -0.363 0.870 1.00 84.19 104 LEU A O 1
ATOM 826 N N . GLU A 1 105 ? -12.002 1.150 0.914 1.00 84.62 105 GLU A N 1
ATOM 827 C CA . GLU A 1 105 ? -12.503 0.833 -0.431 1.00 84.62 105 GLU A CA 1
ATOM 828 C C . GLU A 1 105 ? -11.951 1.769 -1.519 1.00 84.62 105 GLU A C 1
ATOM 830 O O . GLU A 1 105 ? -12.230 1.563 -2.701 1.00 84.62 105 GLU A O 1
ATOM 835 N N . GLY A 1 106 ? -11.195 2.810 -1.148 1.00 83.94 106 GLY A N 1
ATOM 836 C CA . GLY A 1 106 ? -10.612 3.771 -2.091 1.00 83.94 106 GLY A CA 1
ATOM 837 C C . GLY A 1 106 ? -11.651 4.561 -2.896 1.00 83.94 106 GLY A C 1
ATOM 838 O O . GLY A 1 106 ? -11.339 5.095 -3.964 1.00 83.94 106 GLY A O 1
ATOM 839 N N . LYS A 1 107 ? -12.907 4.619 -2.434 1.00 82.75 107 LYS A N 1
ATOM 840 C CA . LYS A 1 107 ? -13.986 5.307 -3.147 1.00 82.75 107 LYS A CA 1
ATOM 841 C C . LYS A 1 107 ? -13.801 6.813 -3.060 1.00 82.75 107 LYS A C 1
ATOM 843 O O . LYS A 1 107 ? -13.509 7.374 -2.006 1.00 82.75 107 LYS A O 1
ATOM 848 N N . SER A 1 108 ? -14.059 7.501 -4.170 1.00 79.62 108 SER A N 1
ATOM 849 C CA . SER A 1 108 ? -14.077 8.960 -4.167 1.00 79.62 108 SER A CA 1
ATOM 850 C C . SER A 1 108 ? -15.252 9.479 -3.335 1.00 79.62 108 SER A C 1
ATOM 852 O O . SER A 1 108 ? -16.358 8.930 -3.385 1.00 79.62 108 SER A O 1
ATOM 854 N N . TYR A 1 109 ? -15.067 10.615 -2.663 1.00 71.94 109 TYR A N 1
ATOM 855 C CA . TYR A 1 109 ? -16.150 11.299 -1.946 1.00 71.94 109 TYR A CA 1
ATOM 856 C C . TYR A 1 109 ? -17.376 11.557 -2.837 1.00 71.94 109 TYR A C 1
ATOM 858 O O . TYR A 1 109 ? -18.515 11.406 -2.404 1.00 71.94 109 TYR A O 1
ATOM 866 N N . SER A 1 110 ? -17.158 11.873 -4.119 1.00 71.94 110 SER A N 1
ATOM 867 C CA . SER A 1 110 ? -18.225 12.081 -5.107 1.00 71.94 110 SER A CA 1
ATOM 868 C C . SER A 1 110 ? -19.076 10.838 -5.374 1.00 71.94 110 SER A C 1
ATOM 870 O O . SER A 1 110 ? -20.272 10.970 -5.637 1.00 71.94 110 SER A O 1
ATOM 872 N N . SER A 1 111 ? -18.489 9.642 -5.295 1.00 77.06 111 SER A N 1
ATOM 873 C CA . SER A 1 111 ? -19.221 8.382 -5.440 1.00 77.06 111 SER A CA 1
ATOM 874 C C . SER A 1 111 ? -20.053 8.063 -4.192 1.00 77.06 111 SER A C 1
ATOM 876 O O . SER A 1 111 ? -21.218 7.686 -4.314 1.00 77.06 111 SER A O 1
ATOM 878 N N . LEU A 1 112 ? -19.507 8.327 -3.000 1.00 72.56 112 LEU A N 1
ATOM 879 C CA . LEU A 1 112 ? -20.197 8.128 -1.722 1.00 72.56 112 LEU A CA 1
ATOM 880 C C . LEU A 1 112 ? -21.382 9.091 -1.547 1.00 72.56 112 LEU A C 1
ATOM 882 O O . LEU A 1 112 ? -22.427 8.684 -1.044 1.00 72.56 112 LEU A O 1
ATOM 886 N N . LEU A 1 113 ? -21.269 10.331 -2.039 1.00 67.19 113 LEU A N 1
ATOM 887 C CA . LEU A 1 113 ? -22.350 11.331 -2.034 1.00 67.19 113 LEU A CA 1
ATOM 888 C C . LEU A 1 113 ? -23.610 10.852 -2.767 1.00 67.19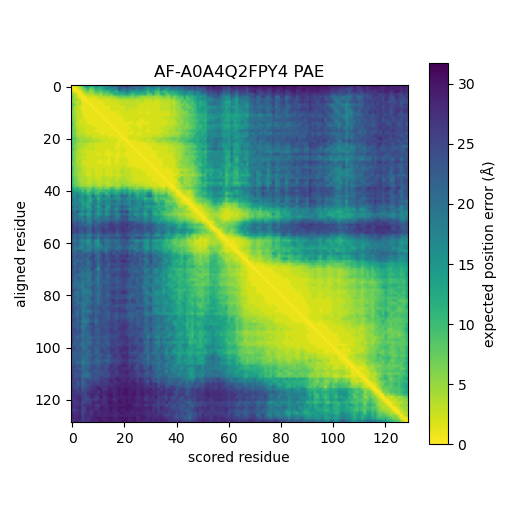 113 LEU A C 1
ATOM 890 O O . LEU A 1 113 ? -24.722 11.053 -2.283 1.00 67.19 113 LEU A O 1
ATOM 894 N N . LYS A 1 114 ? -23.435 10.196 -3.92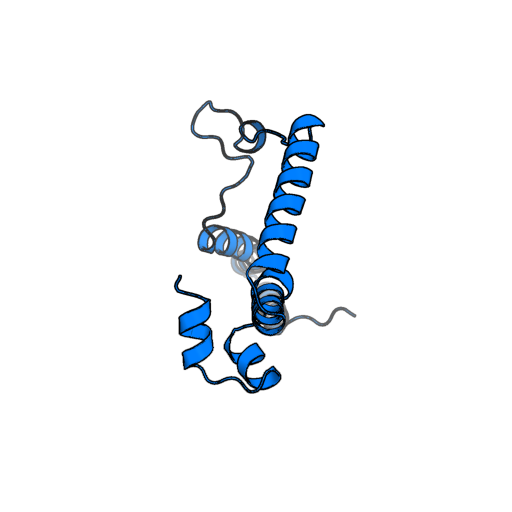1 1.00 67.50 114 LYS A N 1
ATOM 895 C CA . LYS A 1 114 ? -24.550 9.659 -4.716 1.00 67.50 114 LYS A CA 1
ATOM 896 C C . LYS A 1 114 ? -25.233 8.487 -4.018 1.00 67.50 114 LYS A C 1
ATOM 898 O O . LYS A 1 114 ? -26.446 8.354 -4.113 1.00 67.50 114 LYS A O 1
ATOM 903 N N . PHE A 1 115 ? -24.456 7.659 -3.322 1.00 65.00 115 PHE A N 1
ATOM 904 C CA . PHE A 1 115 ? -24.961 6.475 -2.631 1.00 65.00 115 PHE A CA 1
ATOM 905 C C . PHE A 1 115 ? -25.675 6.816 -1.317 1.00 65.00 115 PHE A C 1
ATOM 907 O O . PHE A 1 115 ? -26.675 6.194 -0.977 1.00 65.00 115 PHE A O 1
ATOM 914 N N . LEU A 1 116 ? -25.183 7.818 -0.584 1.00 67.38 116 LEU A N 1
ATOM 915 C CA . LEU A 1 116 ? -25.720 8.190 0.726 1.00 67.38 116 LEU A CA 1
ATOM 916 C C . LEU A 1 116 ? -26.783 9.303 0.671 1.00 67.38 116 LEU A C 1
ATOM 918 O O . LEU A 1 116 ? -27.379 9.599 1.705 1.00 67.38 116 LEU A O 1
ATOM 922 N N . LEU A 1 117 ? -27.033 9.903 -0.504 1.00 63.25 117 LEU A N 1
ATOM 923 C CA . LEU A 1 117 ? -27.963 11.030 -0.709 1.00 63.25 117 LEU A CA 1
ATOM 924 C C . LEU A 1 117 ? -27.661 12.234 0.208 1.00 63.25 117 LEU A C 1
ATOM 926 O O . LEU A 1 117 ? -28.563 12.858 0.765 1.00 63.25 117 LEU A O 1
ATOM 930 N N . ILE A 1 118 ? -26.377 12.557 0.388 1.00 65.19 118 ILE A N 1
ATOM 931 C CA . ILE A 1 118 ? -25.911 13.639 1.275 1.00 65.19 118 ILE A CA 1
ATOM 932 C C . ILE A 1 118 ? -25.435 14.833 0.430 1.00 65.19 118 ILE A C 1
ATOM 934 O O . ILE A 1 118 ? -24.894 14.651 -0.661 1.00 65.19 118 ILE A O 1
ATOM 938 N N . SER A 1 119 ? -25.623 16.064 0.920 1.00 62.75 119 SER A N 1
ATOM 939 C CA . SER A 1 119 ? -25.100 17.275 0.273 1.00 62.75 119 SER A CA 1
ATOM 940 C C . SER A 1 119 ? -23.585 17.432 0.481 1.00 62.75 119 SER A C 1
ATOM 942 O O . SER A 1 119 ? -23.018 17.012 1.491 1.00 62.75 119 SER A O 1
ATOM 944 N N . LYS A 1 120 ? -22.906 18.079 -0.477 1.00 59.19 120 LYS A N 1
ATOM 945 C CA . LYS A 1 120 ? -21.446 18.305 -0.436 1.00 59.19 120 LYS A CA 1
ATOM 946 C C . LYS A 1 120 ? -20.967 19.041 0.826 1.00 59.19 120 LYS A C 1
ATOM 948 O O . LYS A 1 120 ? -19.858 18.789 1.285 1.00 59.19 120 LYS A O 1
ATOM 953 N N . GLU A 1 121 ? -21.794 19.918 1.389 1.00 60.25 121 GLU A N 1
ATOM 954 C CA . GLU A 1 121 ? -21.466 20.735 2.568 1.00 60.25 121 GLU A CA 1
ATOM 955 C C . GLU A 1 121 ? -21.259 19.904 3.842 1.00 60.25 121 GLU A C 1
ATOM 957 O O . GLU A 1 121 ? -20.443 20.264 4.689 1.00 60.25 121 GLU A O 1
ATOM 962 N N . VAL A 1 122 ? -21.955 18.771 3.972 1.00 63.06 122 VAL A N 1
ATOM 963 C CA . VAL A 1 122 ? -21.866 17.906 5.158 1.00 63.06 122 VAL A CA 1
ATOM 964 C C . VAL A 1 122 ? -20.532 17.157 5.197 1.00 63.06 122 VAL A C 1
ATOM 966 O O . VAL A 1 122 ? -19.925 17.053 6.256 1.00 63.06 122 VAL A O 1
ATOM 969 N N . ILE A 1 123 ? -20.018 16.704 4.047 1.00 58.72 123 ILE A N 1
ATOM 970 C CA . ILE A 1 123 ? -18.719 16.008 3.983 1.00 58.72 123 ILE A CA 1
ATOM 971 C C . ILE A 1 123 ? -1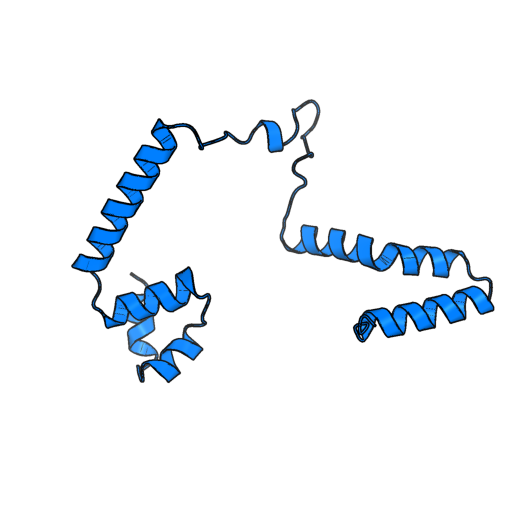7.558 16.961 4.278 1.00 58.72 123 ILE A C 1
ATOM 973 O O . ILE A 1 123 ? -16.642 16.596 5.009 1.00 58.72 123 ILE A O 1
ATOM 977 N N . LEU A 1 124 ? -17.606 18.194 3.760 1.00 59.31 124 LEU A N 1
ATOM 978 C CA . LEU A 1 124 ? -16.582 19.203 4.051 1.00 59.31 124 LEU A CA 1
ATOM 979 C C . LEU A 1 124 ? -16.481 19.496 5.556 1.00 59.31 124 LEU A C 1
ATOM 981 O O . LE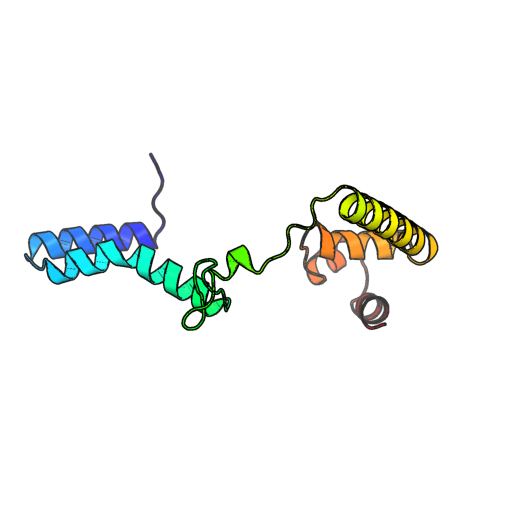U A 1 124 ? -15.379 19.679 6.058 1.00 59.31 124 LEU A O 1
ATOM 985 N N . LYS A 1 125 ? -17.603 19.466 6.288 1.00 59.31 125 LYS A N 1
ATOM 986 C CA . LYS A 1 125 ? -17.605 19.595 7.754 1.00 59.31 125 LYS A CA 1
ATOM 987 C C . LYS A 1 125 ? -17.087 18.355 8.489 1.00 59.31 125 LYS A C 1
ATOM 989 O O . LYS A 1 125 ? -16.465 18.518 9.530 1.00 59.31 125 LYS A O 1
ATOM 994 N N . CYS A 1 126 ? -17.323 17.147 7.978 1.00 55.25 126 CYS A N 1
ATOM 995 C CA . CYS A 1 126 ? -16.865 15.912 8.628 1.00 55.25 126 CYS A CA 1
ATOM 996 C C . CYS A 1 126 ? -15.377 15.591 8.389 1.00 55.25 126 CYS A C 1
ATOM 998 O O . CYS A 1 126 ? -14.823 14.790 9.134 1.00 55.25 126 CYS A O 1
ATOM 1000 N N . CYS A 1 127 ? -14.733 16.169 7.366 1.00 53.66 127 CYS A N 1
ATOM 1001 C CA . CYS A 1 127 ? -13.372 15.785 6.953 1.00 53.66 127 CYS A CA 1
ATOM 1002 C C . CYS A 1 127 ? -12.286 16.867 7.135 1.00 53.66 127 CYS A C 1
ATOM 1004 O O . CYS A 1 127 ? -11.129 16.579 6.850 1.00 53.66 127 CYS A O 1
ATOM 1006 N N . TYR A 1 128 ? -12.629 18.086 7.575 1.00 49.22 128 TYR A N 1
ATOM 1007 C CA . TYR A 1 128 ? -11.674 19.193 7.807 1.00 49.22 128 TYR A CA 1
ATOM 1008 C C . TYR A 1 128 ? -11.543 19.610 9.291 1.00 49.22 128 TYR A C 1
ATOM 1010 O O . TYR A 1 128 ? -11.130 20.733 9.580 1.00 49.22 128 TYR A O 1
ATOM 1018 N N . LEU A 1 129 ? -11.890 18.716 10.222 1.00 40.19 129 LEU A N 1
ATOM 1019 C CA . LEU A 1 129 ? -11.477 18.768 11.633 1.00 40.19 129 LEU A CA 1
ATOM 1020 C C . LEU A 1 129 ? -10.307 17.805 11.839 1.00 40.19 129 LEU A C 1
ATOM 1022 O O . LEU A 1 129 ? -9.391 18.171 12.604 1.00 40.19 129 LEU A O 1
#

Radius of gyration: 25.04 Å; Cα contacts (8 Å, |Δi|>4): 50; chains: 1; bounding box: 58×37×64 Å

Sequence (129 aa):
MVDLTKVEQRREEAINKAVLSGDWAKVDNLLNQPYENSCRKDRSYGLRSLDSGSGDTDPLLDTIADNRDALSLLIKKEEIAIIKNAIERLLSERDRKILYGVVLEGKSYSSLLKFLLISKEVILKCCYL

Nearest PDB structures (foldseek):
  3hug-assembly6_K  TM=8.057E-01  e=8.347E-01  Mycobacterium tuberculosis H37Rv
  3hug-assembly4_M  TM=8.081E-01  e=1.008E+00  Mycobacterium tuberculosis H37Rv
  8z6g-assembly3_F  TM=4.163E-01  e=7.840E-01  Pseudomonas aeruginosa
  8z6g-assembly1_B  TM=4.669E-01  e=1.772E+00  Pseudomonas aeruginosa
  1or7-assembly3_A  TM=3.813E-01  e=2.581E+00  Escherichia coli

Mean predicted aligned error: 14.49 Å

Organism: Streptococcus oralis (NCBI:txid1303)

pLDDT: mean 82.05, std 13.17, range [40.19, 97.0]

Solvent-accessible surface area (backbone atoms only — not comparable to full-atom values): 7732 Å² total; per-residue (Å²): 132,86,82,70,51,78,67,54,50,54,48,52,55,50,37,54,53,22,59,76,70,68,37,58,71,57,32,52,49,62,70,47,42,67,60,55,50,50,60,49,49,39,54,76,71,69,57,72,63,51,75,51,40,72,80,97,44,71,34,43,53,81,72,56,80,80,68,79,46,75,64,51,50,49,52,54,51,50,51,52,51,52,52,51,53,50,48,67,73,73,41,53,76,67,53,47,53,50,51,46,37,38,74,75,65,67,45,52,70,74,59,50,31,70,75,67,77,52,63,74,70,60,53,58,65,74,72,76,120